Protein AF-A0A923V8E9-F1 (afdb_monomer_lite)

Secondary structure (DSSP, 8-state):
-HHHHHHHHHHHHHHHHHHTTTTS---EEEETTTEEEE---

Radius of gyration: 10.96 Å; chains: 1; bounding box: 28×17×27 Å

pLDDT: mean 78.95, std 9.34, range [53.72, 88.81]

Sequence (41 aa):
FDSESNVIDVYVNLLRKKVDAPFGKKLIQTVVGVGYVLKET

Structure (mmCIF, N/CA/C/O backbone):
data_AF-A0A923V8E9-F1
#
_entry.id   AF-A0A923V8E9-F1
#
loop_
_atom_site.group_PDB
_atom_site.id
_atom_site.type_symbol
_atom_site.label_atom_id
_atom_site.label_alt_id
_atom_site.label_comp_id
_atom_site.label_asym_id
_atom_site.label_entity_id
_atom_site.label_seq_id
_atom_site.pdbx_PDB_ins_code
_atom_site.Cartn_x
_atom_site.Cartn_y
_atom_site.Cartn_z
_atom_site.occupancy
_atom_site.B_iso_or_equiv
_atom_site.auth_seq_i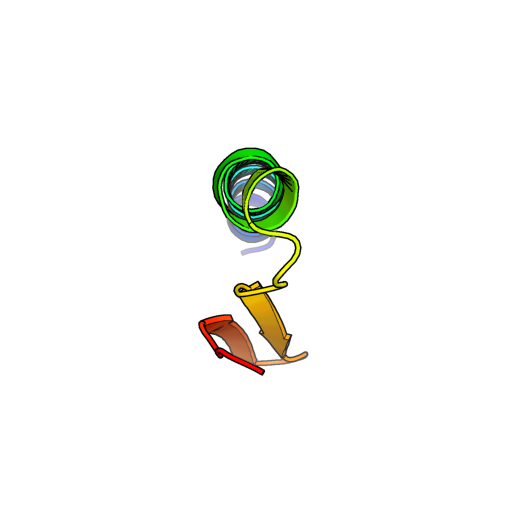d
_atom_site.auth_comp_id
_atom_site.auth_asym_id
_atom_site.auth_atom_id
_atom_site.pdbx_PDB_model_num
ATOM 1 N N . PHE A 1 1 ? 14.258 -1.975 -13.983 1.00 53.72 1 PHE A N 1
ATOM 2 C CA . PHE A 1 1 ? 12.847 -1.906 -13.563 1.00 53.72 1 PHE A CA 1
ATOM 3 C C . PHE A 1 1 ? 12.640 -2.274 -12.087 1.00 53.72 1 PHE A C 1
ATOM 5 O O . PHE A 1 1 ? 11.624 -1.880 -11.540 1.00 53.72 1 PHE A O 1
ATOM 12 N N . ASP A 1 2 ? 13.603 -2.896 -11.389 1.00 56.69 2 ASP A N 1
ATOM 13 C CA . ASP A 1 2 ? 13.437 -3.248 -9.959 1.00 56.69 2 ASP A CA 1
ATOM 14 C C . 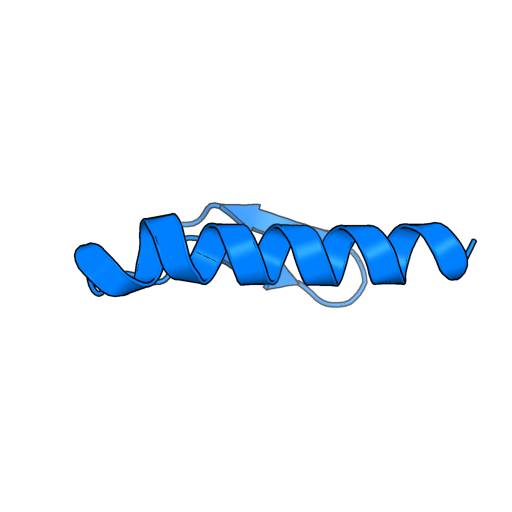ASP A 1 2 ? 13.700 -2.116 -8.948 1.00 56.69 2 ASP A C 1
ATOM 16 O O . ASP A 1 2 ? 13.254 -2.181 -7.803 1.00 56.69 2 ASP A O 1
ATOM 20 N N . SER A 1 3 ? 14.406 -1.05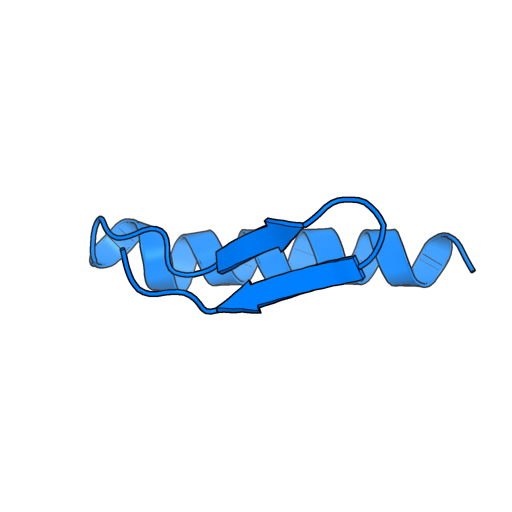0 -9.337 1.00 60.31 3 SER A N 1
ATOM 21 C CA . SER A 1 3 ? 14.753 0.037 -8.407 1.00 60.31 3 SER A CA 1
ATOM 22 C C . SER A 1 3 ? 13.559 0.921 -8.035 1.00 60.31 3 SER A C 1
ATOM 24 O O . SER A 1 3 ? 13.476 1.375 -6.898 1.00 60.31 3 SER A O 1
ATOM 26 N N . GLU A 1 4 ? 12.617 1.137 -8.956 1.00 60.41 4 GLU A N 1
ATOM 27 C CA . GLU A 1 4 ? 11.410 1.937 -8.696 1.00 60.41 4 GLU A CA 1
ATOM 28 C C . GLU A 1 4 ? 10.398 1.181 -7.828 1.00 60.41 4 GLU A C 1
ATOM 30 O O . GLU A 1 4 ? 9.757 1.782 -6.966 1.00 60.41 4 GLU A O 1
ATOM 35 N N . SER A 1 5 ? 10.309 -0.145 -7.980 1.00 68.62 5 SER A N 1
ATOM 36 C CA . SER A 1 5 ? 9.397 -0.978 -7.186 1.00 68.62 5 SER A CA 1
ATOM 37 C C . SER A 1 5 ? 9.747 -0.943 -5.693 1.00 68.62 5 SER A C 1
ATOM 39 O O . SER A 1 5 ? 8.858 -0.820 -4.854 1.00 68.62 5 SER A O 1
ATOM 41 N N . ASN A 1 6 ? 11.044 -0.931 -5.359 1.00 76.06 6 ASN A N 1
ATOM 42 C CA . ASN A 1 6 ? 11.504 -0.769 -3.975 1.00 76.06 6 ASN A CA 1
ATOM 43 C C . ASN A 1 6 ? 11.076 0.572 -3.364 1.00 76.06 6 ASN A C 1
ATOM 45 O O . ASN A 1 6 ? 10.738 0.644 -2.183 1.00 76.06 6 ASN A O 1
ATOM 49 N N . VAL A 1 7 ? 11.086 1.646 -4.158 1.00 84.81 7 VAL A N 1
ATOM 50 C CA . VAL A 1 7 ? 10.663 2.970 -3.693 1.00 84.81 7 VAL A CA 1
ATOM 51 C C . VAL A 1 7 ? 9.156 2.970 -3.432 1.00 84.81 7 VAL A C 1
ATOM 53 O O . VAL A 1 7 ? 8.724 3.396 -2.360 1.00 84.81 7 VAL A O 1
ATOM 56 N N . ILE A 1 8 ? 8.362 2.422 -4.356 1.00 84.19 8 ILE A N 1
ATOM 57 C CA . ILE A 1 8 ? 6.902 2.308 -4.220 1.00 84.19 8 ILE A CA 1
ATOM 58 C C . ILE A 1 8 ? 6.522 1.574 -2.927 1.00 84.19 8 ILE A C 1
ATOM 60 O O . ILE A 1 8 ? 5.670 2.062 -2.184 1.00 84.19 8 ILE A O 1
ATOM 64 N N . ASP A 1 9 ? 7.192 0.469 -2.599 1.00 83.81 9 ASP A N 1
ATOM 65 C CA . ASP A 1 9 ? 6.915 -0.312 -1.388 1.00 83.81 9 ASP A CA 1
ATOM 66 C C . ASP A 1 9 ? 7.163 0.484 -0.098 1.00 83.81 9 ASP A C 1
ATOM 68 O O . ASP A 1 9 ? 6.369 0.418 0.849 1.00 83.81 9 ASP A O 1
ATOM 72 N N . VAL A 1 10 ? 8.225 1.296 -0.064 1.00 87.81 10 VAL A N 1
ATOM 73 C CA . VAL A 1 10 ? 8.518 2.189 1.067 1.00 87.81 10 VAL A CA 1
ATOM 74 C C . VAL A 1 10 ? 7.428 3.247 1.213 1.00 87.81 10 VAL A C 1
ATOM 76 O O . VAL A 1 10 ? 6.916 3.451 2.318 1.00 87.81 10 VAL A O 1
ATOM 79 N N . TYR A 1 11 ? 7.027 3.890 0.114 1.00 88.50 11 TYR A N 1
ATOM 80 C CA . TYR A 1 11 ? 5.962 4.895 0.139 1.00 88.50 11 TYR A CA 1
ATOM 81 C C . TYR A 1 11 ? 4.616 4.294 0.549 1.00 88.50 11 TYR A C 1
ATOM 83 O O . TYR A 1 11 ? 3.929 4.877 1.388 1.00 88.50 11 TYR A O 1
ATOM 91 N N . VAL A 1 12 ? 4.263 3.110 0.042 1.00 86.88 12 VAL A N 1
ATOM 92 C CA . VAL A 1 12 ? 3.051 2.382 0.440 1.00 86.88 12 VAL A CA 1
ATOM 93 C C . VAL A 1 12 ? 3.083 2.040 1.931 1.00 86.88 12 VAL A C 1
ATOM 95 O O . VAL A 1 12 ? 2.082 2.221 2.621 1.00 86.88 12 VAL A O 1
ATOM 98 N N . ASN A 1 13 ? 4.225 1.608 2.471 1.00 86.94 13 ASN A N 1
ATOM 99 C CA . ASN A 1 13 ? 4.368 1.314 3.899 1.00 86.94 13 ASN A CA 1
ATOM 100 C C . ASN A 1 13 ? 4.223 2.579 4.768 1.00 86.94 13 ASN A C 1
ATOM 102 O O . ASN A 1 13 ? 3.522 2.574 5.783 1.00 86.94 13 ASN A O 1
ATOM 106 N N . LEU A 1 14 ? 4.829 3.693 4.345 1.00 88.81 14 LEU A N 1
ATOM 107 C CA . LEU A 1 14 ? 4.674 4.991 5.007 1.00 88.81 14 LEU A CA 1
ATOM 108 C C . LEU A 1 14 ? 3.220 5.480 4.973 1.00 88.81 14 LEU A C 1
ATOM 110 O O . LEU A 1 14 ? 2.719 5.975 5.983 1.00 88.81 14 LEU A O 1
ATOM 114 N N . LEU A 1 15 ? 2.536 5.311 3.840 1.00 86.88 15 LEU A N 1
ATOM 115 C CA . LEU A 1 15 ? 1.115 5.613 3.687 1.00 86.88 15 LEU A CA 1
ATOM 116 C C . LEU A 1 15 ? 0.272 4.768 4.640 1.00 86.88 15 LEU A C 1
ATOM 118 O O . LEU A 1 15 ? -0.461 5.346 5.433 1.00 86.88 15 LEU A O 1
ATOM 122 N N . ARG A 1 16 ? 0.439 3.440 4.662 1.00 85.44 16 ARG A N 1
ATOM 123 C CA . ARG A 1 16 ? -0.282 2.546 5.590 1.00 85.44 16 ARG A CA 1
ATOM 124 C C . ARG A 1 16 ? -0.111 2.969 7.052 1.00 85.44 16 ARG A C 1
ATOM 126 O O . ARG A 1 16 ? -1.079 2.997 7.802 1.00 85.44 16 ARG A O 1
ATOM 133 N N . LYS A 1 17 ? 1.085 3.393 7.470 1.00 85.62 17 LYS A N 1
ATOM 134 C CA . LYS A 1 17 ? 1.290 3.919 8.835 1.00 85.62 17 LYS A CA 1
ATOM 135 C C . LYS A 1 17 ? 0.520 5.212 9.118 1.00 85.62 17 LYS A C 1
ATOM 137 O O . LYS A 1 17 ? 0.169 5.456 10.265 1.00 85.62 17 LYS A O 1
ATOM 142 N N . LYS A 1 18 ? 0.263 6.038 8.102 1.00 84.06 18 LYS A N 1
ATOM 143 C CA . LYS A 1 18 ? -0.496 7.290 8.237 1.00 84.06 18 LYS A CA 1
ATOM 144 C C . LYS A 1 18 ? -2.007 7.109 8.082 1.00 84.06 18 LYS A C 1
ATOM 146 O O . LYS A 1 18 ? -2.742 7.840 8.732 1.00 84.06 18 LYS A O 1
ATOM 151 N N . VAL A 1 19 ? -2.464 6.181 7.236 1.00 80.88 19 VAL A N 1
ATOM 152 C CA . VAL A 1 19 ? -3.892 6.021 6.895 1.00 80.88 19 VAL A CA 1
ATOM 153 C C . VAL A 1 19 ? -4.534 4.740 7.428 1.00 80.88 19 VAL A C 1
ATOM 155 O O . VAL A 1 19 ? -5.724 4.756 7.700 1.00 80.88 19 VAL A O 1
ATOM 158 N N . ASP A 1 20 ? -3.789 3.654 7.644 1.00 75.31 20 ASP A N 1
ATOM 159 C CA . ASP A 1 20 ? -4.364 2.418 8.202 1.00 75.31 20 ASP A CA 1
ATOM 160 C C . ASP A 1 20 ? -4.256 2.406 9.736 1.00 75.31 20 ASP A C 1
ATOM 162 O O . ASP A 1 20 ? -5.192 2.004 10.423 1.00 75.31 20 ASP A O 1
ATOM 166 N N . ALA A 1 21 ? -3.130 2.867 10.299 1.00 73.06 21 ALA A N 1
ATOM 167 C CA . ALA A 1 21 ? -2.897 2.813 11.748 1.00 73.06 21 ALA A CA 1
ATOM 168 C C . ALA A 1 21 ? -3.889 3.645 12.595 1.00 73.06 21 ALA A C 1
ATOM 170 O O . ALA A 1 21 ? -4.344 3.127 13.614 1.00 73.06 21 ALA A O 1
ATOM 171 N N . PRO A 1 22 ? -4.266 4.885 12.217 1.00 75.00 22 PRO A N 1
ATOM 172 C CA . PRO A 1 22 ? -5.227 5.660 13.003 1.00 75.00 22 PRO A CA 1
ATOM 173 C C . PRO A 1 22 ? -6.690 5.260 12.767 1.00 75.00 22 PRO A C 1
ATOM 175 O O . PRO A 1 22 ? -7.527 5.518 13.626 1.00 75.00 22 PRO A O 1
ATOM 178 N N . PHE A 1 23 ? -7.011 4.629 11.633 1.00 74.12 23 PHE A N 1
ATOM 179 C CA . PHE A 1 23 ? -8.393 4.296 11.264 1.00 74.12 23 PHE A CA 1
ATOM 180 C C . PHE A 1 23 ? -8.732 2.809 11.436 1.00 74.12 23 PHE A C 1
ATOM 182 O O . PHE A 1 23 ? -9.888 2.425 11.276 1.00 74.12 23 PHE A O 1
ATOM 189 N N . GLY A 1 24 ? -7.745 1.955 11.736 1.00 71.12 24 GLY A N 1
ATOM 190 C CA . GLY A 1 24 ? -7.916 0.508 11.928 1.00 71.12 24 GLY A CA 1
ATOM 191 C C . GLY A 1 24 ? -8.369 -0.258 10.677 1.00 71.12 24 GLY A C 1
ATOM 192 O O . GLY A 1 24 ? -8.502 -1.480 10.717 1.00 71.12 24 GLY A O 1
ATOM 193 N N . LYS A 1 25 ? -8.593 0.439 9.559 1.00 73.06 25 LYS A N 1
ATOM 194 C CA . LYS A 1 25 ? -9.025 -0.110 8.277 1.00 73.06 25 LYS A CA 1
ATOM 195 C C . LYS A 1 25 ? -7.835 -0.172 7.332 1.00 73.06 25 LYS A C 1
ATOM 197 O O . LYS A 1 25 ? -7.198 0.843 7.078 1.00 73.06 25 LYS A O 1
ATOM 202 N N . LYS A 1 26 ? -7.555 -1.357 6.786 1.00 77.88 26 LYS A N 1
ATOM 203 C CA . LYS A 1 26 ? -6.556 -1.520 5.723 1.00 77.88 26 LYS A CA 1
ATOM 204 C C . LYS A 1 26 ? -7.140 -1.062 4.393 1.00 77.88 26 LYS A C 1
ATOM 206 O O . LYS A 1 26 ? -7.870 -1.824 3.764 1.00 77.88 26 LYS A O 1
ATOM 211 N N . LEU A 1 27 ? -6.805 0.154 3.970 1.00 81.12 27 LEU A N 1
ATOM 212 C CA . LEU A 1 27 ? -7.283 0.714 2.703 1.00 81.12 27 LEU A CA 1
ATOM 213 C C 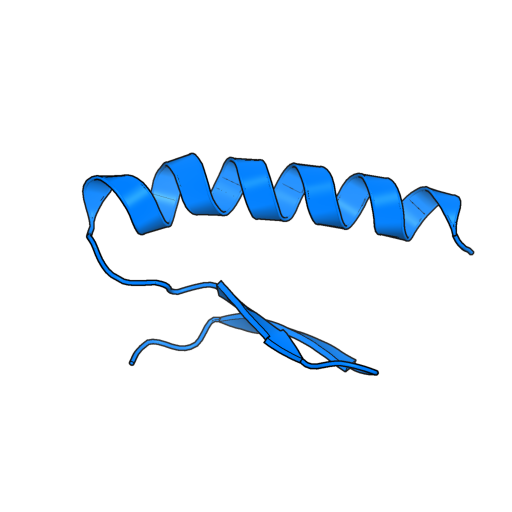. LEU A 1 27 ? -6.435 0.258 1.512 1.00 81.12 27 LEU A C 1
ATOM 215 O O . LEU A 1 27 ? -6.946 0.149 0.401 1.00 81.12 27 LEU A O 1
ATOM 219 N N . ILE A 1 28 ? -5.143 -0.021 1.720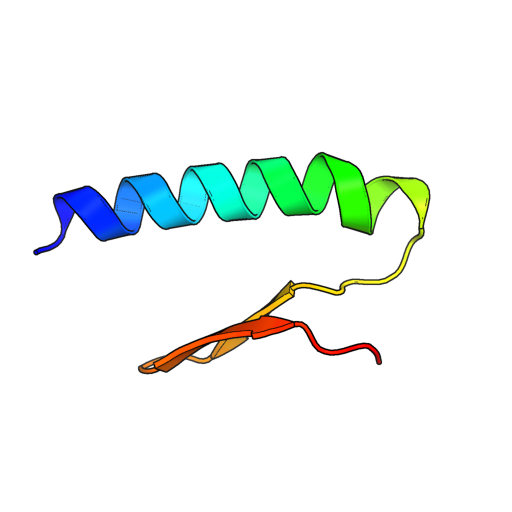 1.00 85.88 28 ILE A N 1
ATOM 220 C CA . ILE A 1 28 ? -4.220 -0.385 0.636 1.00 85.88 28 ILE A CA 1
ATOM 221 C C . ILE A 1 28 ? -4.046 -1.905 0.564 1.00 85.88 28 ILE A C 1
ATOM 223 O O . ILE A 1 28 ? -3.376 -2.500 1.419 1.00 85.88 28 ILE A O 1
ATOM 227 N N . GLN A 1 29 ? -4.554 -2.531 -0.500 1.00 85.56 29 GLN A N 1
ATOM 228 C CA . GLN A 1 29 ? -4.390 -3.959 -0.783 1.00 85.56 29 GLN A CA 1
ATOM 229 C C . GLN A 1 29 ? -3.352 -4.205 -1.883 1.00 85.56 29 GLN A C 1
ATOM 231 O O . GLN A 1 29 ? -3.275 -3.475 -2.869 1.00 85.56 29 GLN A O 1
ATOM 236 N N . THR A 1 30 ? -2.534 -5.239 -1.692 1.00 85.69 30 THR A N 1
ATOM 237 C CA . THR A 1 30 ? -1.517 -5.663 -2.662 1.00 85.69 30 THR A CA 1
ATOM 238 C C . THR A 1 30 ? -2.110 -6.734 -3.575 1.00 85.69 30 THR A C 1
ATOM 240 O O . THR A 1 30 ? -2.582 -7.757 -3.084 1.00 85.69 30 THR A O 1
ATOM 243 N N . VAL A 1 31 ? -2.060 -6.522 -4.891 1.00 85.94 31 VAL A N 1
ATOM 244 C CA . VAL A 1 31 ? -2.470 -7.488 -5.919 1.00 85.94 31 VAL A CA 1
ATOM 245 C C . VAL A 1 31 ? -1.236 -7.920 -6.701 1.00 85.94 31 VAL A C 1
ATOM 247 O O . VAL A 1 31 ? -0.630 -7.144 -7.441 1.00 85.94 31 VAL A O 1
ATOM 250 N N . VAL A 1 32 ? -0.855 -9.182 -6.525 1.00 81.38 32 VAL A N 1
ATOM 251 C CA . VAL A 1 32 ? 0.329 -9.764 -7.166 1.00 81.38 32 VAL A CA 1
ATOM 252 C C . VAL A 1 32 ? 0.175 -9.721 -8.688 1.00 81.38 32 VAL A C 1
ATOM 254 O O . VAL A 1 32 ? -0.863 -10.104 -9.221 1.00 81.38 32 VAL A O 1
ATOM 257 N N . GLY A 1 33 ? 1.207 -9.236 -9.383 1.00 82.31 33 GLY A N 1
ATOM 258 C CA . GLY A 1 33 ? 1.223 -9.118 -10.846 1.00 82.31 33 GLY A CA 1
ATOM 259 C C . GLY A 1 33 ? 0.489 -7.896 -11.413 1.00 82.31 33 GLY A C 1
ATOM 260 O O . GLY A 1 33 ? 0.525 -7.698 -12.622 1.00 82.31 33 GLY A O 1
ATOM 261 N N . VAL A 1 34 ? -0.143 -7.070 -10.566 1.00 84.50 34 VAL A N 1
ATOM 262 C CA . VAL A 1 34 ? -0.882 -5.863 -10.992 1.00 84.50 34 VAL A CA 1
ATOM 263 C C . VAL A 1 34 ? -0.421 -4.609 -10.245 1.00 84.50 34 VAL A C 1
ATOM 265 O O . VAL A 1 34 ? -0.284 -3.555 -10.858 1.00 84.50 34 VAL A O 1
ATOM 268 N N . GLY A 1 35 ? -0.158 -4.706 -8.937 1.00 85.31 35 GLY A N 1
ATOM 269 C CA . GLY A 1 35 ? 0.309 -3.590 -8.112 1.00 85.31 35 GLY A CA 1
ATOM 270 C C . GLY A 1 35 ? -0.533 -3.392 -6.853 1.00 85.31 35 GLY A C 1
ATOM 271 O O . GLY A 1 35 ? -0.834 -4.344 -6.135 1.00 85.31 35 GLY A O 1
ATOM 272 N N . TYR A 1 36 ? -0.900 -2.146 -6.565 1.00 85.19 36 TYR A N 1
ATOM 273 C CA . TYR A 1 36 ? -1.619 -1.760 -5.351 1.00 85.19 36 TYR A CA 1
ATOM 274 C C . TYR A 1 36 ? -2.981 -1.162 -5.688 1.00 85.19 36 TYR A C 1
ATOM 276 O O . TYR A 1 36 ? -3.116 -0.402 -6.643 1.00 85.19 36 TYR A O 1
ATOM 284 N N . VAL A 1 37 ? -3.987 -1.477 -4.879 1.00 85.94 37 VAL A N 1
ATOM 285 C CA . VAL A 1 37 ? -5.362 -0.992 -5.038 1.00 85.94 37 VAL A CA 1
ATOM 286 C C . VAL A 1 37 ? -5.869 -0.437 -3.717 1.00 85.94 37 VAL A C 1
ATOM 288 O O . VAL A 1 37 ? -5.633 -1.006 -2.650 1.00 85.94 37 VAL A O 1
ATOM 291 N N . LEU A 1 38 ? -6.584 0.683 -3.807 1.00 84.56 38 LEU A N 1
ATOM 292 C CA . LEU A 1 38 ? -7.353 1.233 -2.702 1.00 84.56 38 LEU A CA 1
ATOM 293 C C . LEU A 1 38 ? -8.715 0.542 -2.664 1.00 84.56 38 LEU A C 1
ATOM 295 O O . LEU A 1 38 ? -9.499 0.657 -3.605 1.00 84.56 38 LEU A O 1
ATOM 299 N N . LYS A 1 39 ? -8.983 -0.198 -1.589 1.00 80.25 39 LYS A N 1
ATOM 300 C CA . LYS A 1 39 ? -10.257 -0.876 -1.365 1.00 80.25 39 LYS A CA 1
ATOM 301 C C . LYS A 1 39 ? -10.661 -0.712 0.090 1.00 80.25 39 LYS A C 1
ATOM 303 O O . LYS A 1 39 ? -9.927 -1.110 0.990 1.00 80.25 39 LYS A O 1
ATOM 308 N N . GLU A 1 40 ? -11.845 -0.156 0.308 1.00 73.25 40 GLU A N 1
ATOM 309 C CA . GLU A 1 40 ? -12.488 -0.193 1.615 1.00 73.25 40 GLU A CA 1
ATOM 310 C C . GLU A 1 40 ? -13.121 -1.583 1.787 1.00 73.25 40 GLU A C 1
ATOM 312 O O . GLU A 1 40 ? -13.820 -2.060 0.888 1.00 73.25 40 GLU A O 1
ATOM 317 N N . THR A 1 41 ? -12.768 -2.282 2.869 1.00 59.94 41 THR A N 1
ATOM 318 C CA . THR A 1 41 ? -13.387 -3.570 3.233 1.00 59.94 41 THR A CA 1
ATOM 319 C C . THR A 1 41 ? -14.612 -3.324 4.092 1.00 59.94 41 THR A C 1
ATOM 321 O O . THR A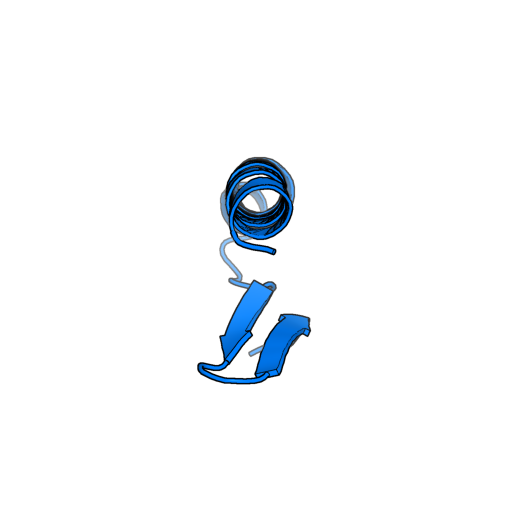 1 41 ? -14.526 -2.424 4.961 1.00 59.94 41 THR A O 1
#

Foldseek 3Di:
DVVVVVVVVVVVVVVCVVPCVVVVFDQWDADPPPGIHGDTD